Protein AF-A0A7S1FIB6-F1 (afdb_monomer_lite)

Organism: Noctiluca scintillans (NCBI:txid2966)

Secondary structure (DSSP, 8-state):
-GGGT-HHHHHHHHHHHTS-EE-SS-EE-THHHHHHH-TTHHHHHHHH-GGGHHHHHHHTEEE-SS-BTTB--EEE--HHHHB-TTSSBPTHHHHHHHH--HHHHT--

Radius of gyration: 14.81 Å; chains: 1; bounding box: 35×34×41 Å

Foldseek 3Di:
DLQVVPVVVVLVVLLVQLDFDDDPPDTHHNPVVCCVVCLCVLVCCLVRPVVCLLSNQVSQKDWDPDADPNHIDIHGNCQSCQQDPVRHGRCNVVSLVVSPDPCNVVRD

Structure (mmCIF, N/CA/C/O backbone):
data_AF-A0A7S1FIB6-F1
#
_entry.id   AF-A0A7S1FIB6-F1
#
loop_
_atom_site.group_PDB
_atom_site.id
_atom_site.type_symbol
_atom_site.label_atom_id
_atom_site.label_alt_id
_atom_site.label_comp_id
_atom_site.label_asym_id
_atom_site.label_entity_id
_atom_site.label_seq_id
_atom_site.pdbx_PDB_ins_code
_atom_site.Cartn_x
_atom_site.Cartn_y
_atom_site.Cartn_z
_atom_site.occupancy
_atom_site.B_iso_or_equiv
_atom_site.auth_seq_id
_atom_site.auth_comp_id
_atom_site.auth_asym_id
_atom_site.auth_atom_id
_atom_site.pdbx_PDB_model_num
ATOM 1 N N . SER A 1 1 ? -0.841 -9.815 16.667 1.00 64.81 1 SER A N 1
ATOM 2 C CA . SER A 1 1 ? -1.410 -9.128 15.493 1.00 64.81 1 SER A CA 1
ATOM 3 C C . SER A 1 1 ? -0.949 -7.676 15.496 1.00 64.81 1 SER A C 1
ATOM 5 O O . SER A 1 1 ? -0.258 -7.271 16.426 1.00 64.81 1 SER A O 1
ATOM 7 N N . ILE A 1 2 ? -1.296 -6.883 14.480 1.00 80.94 2 ILE A N 1
ATOM 8 C CA . ILE A 1 2 ? -1.055 -5.429 14.507 1.00 80.94 2 ILE A CA 1
ATOM 9 C C . ILE A 1 2 ? -1.784 -4.802 15.714 1.00 80.94 2 ILE A C 1
ATOM 11 O O . ILE A 1 2 ? -1.223 -3.950 16.394 1.00 80.94 2 ILE A O 1
ATOM 15 N N . GLU A 1 3 ? -2.958 -5.338 16.076 1.00 76.31 3 GLU A N 1
ATOM 16 C CA . GLU A 1 3 ? -3.725 -4.921 17.262 1.00 76.31 3 GLU A CA 1
ATOM 17 C C . GLU A 1 3 ? -3.000 -5.218 18.586 1.00 76.31 3 GLU A C 1
ATOM 19 O O . GLU A 1 3 ? -3.222 -4.538 19.580 1.00 76.31 3 GLU A O 1
ATOM 24 N N . SER A 1 4 ? -2.101 -6.210 18.612 1.00 77.31 4 SER A N 1
ATOM 25 C CA . SER A 1 4 ? -1.300 -6.544 19.796 1.00 77.31 4 SER A CA 1
ATOM 26 C C . SER A 1 4 ? 0.019 -5.760 19.875 1.00 77.31 4 SER A C 1
ATOM 28 O O . SER A 1 4 ? 0.907 -6.146 20.633 1.00 77.31 4 SER A O 1
ATOM 30 N N . GLY A 1 5 ? 0.199 -4.721 19.048 1.00 78.88 5 GLY A N 1
ATOM 31 C CA . GLY A 1 5 ? 1.333 -3.791 19.111 1.00 78.88 5 GLY A CA 1
ATOM 32 C C . GLY A 1 5 ? 2.664 -4.301 18.546 1.00 78.88 5 GLY A C 1
ATOM 33 O O . GLY A 1 5 ? 3.678 -3.615 18.669 1.00 78.88 5 GLY A O 1
ATOM 34 N N .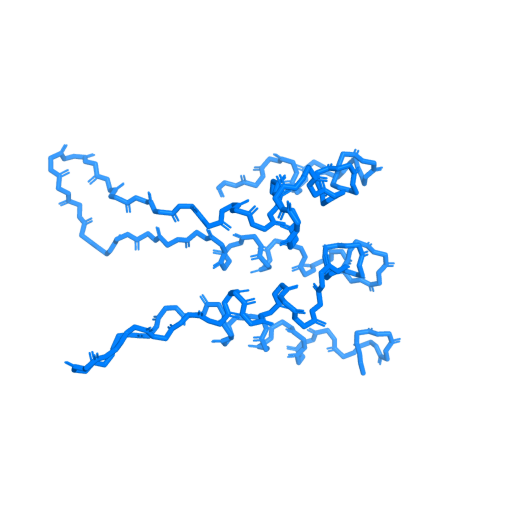 ASN A 1 6 ? 2.706 -5.473 17.900 1.00 86.88 6 ASN A N 1
ATOM 35 C CA . ASN A 1 6 ? 3.952 -6.008 17.333 1.00 86.88 6 ASN A CA 1
ATOM 36 C C . ASN A 1 6 ? 4.255 -5.417 15.944 1.00 86.88 6 ASN A C 1
ATOM 38 O O . ASN A 1 6 ? 4.244 -6.114 14.926 1.00 86.88 6 ASN A O 1
ATOM 42 N N . LEU A 1 7 ? 4.503 -4.106 15.913 1.00 91.56 7 LEU A N 1
ATOM 43 C CA . LEU A 1 7 ? 4.672 -3.347 14.673 1.00 91.56 7 LEU A CA 1
ATOM 44 C C . LEU A 1 7 ? 5.940 -3.743 13.910 1.00 91.56 7 LEU A C 1
ATOM 46 O O . LEU A 1 7 ? 5.900 -3.827 12.691 1.00 91.56 7 LEU A O 1
ATOM 50 N N . LYS A 1 8 ? 7.032 -4.080 14.612 1.00 91.56 8 LYS A N 1
ATOM 51 C CA . LYS A 1 8 ? 8.292 -4.511 13.977 1.00 91.56 8 LYS A CA 1
ATOM 52 C C . LYS A 1 8 ? 8.140 -5.817 13.200 1.00 91.56 8 LYS A C 1
ATOM 54 O O . LYS A 1 8 ? 8.672 -5.950 12.104 1.00 91.56 8 LYS A O 1
ATOM 59 N N . ALA A 1 9 ? 7.416 -6.790 13.759 1.00 92.00 9 ALA A N 1
ATOM 60 C CA . ALA A 1 9 ? 7.151 -8.035 13.046 1.00 92.00 9 ALA A CA 1
ATOM 61 C C . ALA A 1 9 ? 6.237 -7.797 11.837 1.00 92.00 9 ALA A C 1
ATOM 63 O O . ALA A 1 9 ? 6.493 -8.339 10.766 1.00 92.00 9 ALA A O 1
ATOM 64 N N . ALA A 1 10 ? 5.202 -6.963 11.988 1.00 92.56 10 ALA A N 1
ATOM 65 C CA . ALA A 1 10 ? 4.315 -6.605 10.883 1.00 92.56 10 ALA A CA 1
ATOM 66 C C . ALA A 1 10 ? 5.071 -5.899 9.743 1.00 92.56 10 ALA A C 1
ATOM 68 O O . ALA A 1 10 ? 4.904 -6.266 8.584 1.00 92.56 10 ALA A O 1
ATOM 69 N N . GLU A 1 11 ? 5.954 -4.957 10.073 1.00 94.25 11 GLU A N 1
ATOM 70 C CA . GLU A 1 11 ? 6.839 -4.275 9.124 1.00 94.25 11 GLU A CA 1
ATOM 71 C C . GLU A 1 11 ? 7.717 -5.266 8.347 1.00 94.25 11 GLU A C 1
ATOM 73 O O . GLU A 1 11 ? 7.774 -5.224 7.117 1.00 94.25 11 GLU A O 1
ATOM 78 N N . ALA A 1 12 ? 8.368 -6.195 9.058 1.00 93.69 12 ALA A N 1
ATOM 79 C CA . ALA A 1 12 ? 9.213 -7.215 8.446 1.00 93.69 12 ALA A CA 1
ATOM 80 C C . ALA A 1 12 ? 8.418 -8.118 7.490 1.00 93.69 12 ALA A C 1
ATOM 82 O O . ALA A 1 12 ? 8.894 -8.410 6.397 1.00 93.69 12 ALA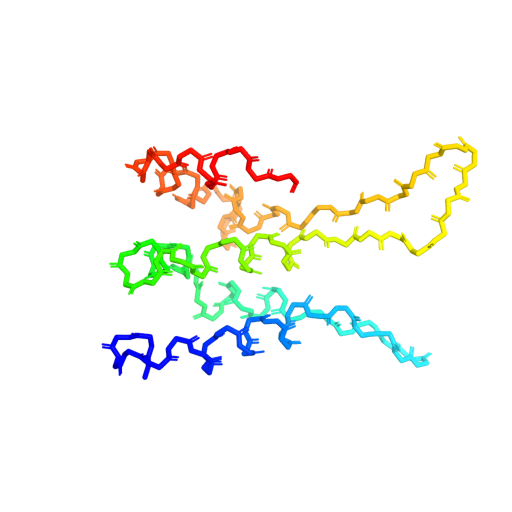 A O 1
ATOM 83 N N . ILE A 1 13 ? 7.194 -8.506 7.863 1.00 92.31 13 ILE A N 1
ATOM 84 C CA . ILE A 1 13 ? 6.307 -9.318 7.018 1.00 92.31 13 ILE A CA 1
ATOM 85 C C . ILE A 1 13 ? 5.885 -8.553 5.759 1.00 92.31 13 ILE A C 1
ATOM 87 O O . ILE A 1 13 ? 5.937 -9.118 4.670 1.00 92.31 13 ILE A O 1
ATOM 91 N N . ILE A 1 14 ? 5.494 -7.277 5.878 1.00 94.00 14 ILE A N 1
ATOM 92 C CA . ILE A 1 14 ? 5.112 -6.443 4.724 1.00 94.00 14 ILE A CA 1
ATOM 93 C C . ILE A 1 14 ? 6.282 -6.341 3.741 1.00 94.00 14 ILE A C 1
ATOM 95 O O . ILE A 1 14 ? 6.115 -6.610 2.550 1.00 94.00 14 ILE A O 1
ATOM 99 N N . LYS A 1 15 ? 7.481 -6.027 4.246 1.00 93.44 15 LYS A N 1
ATOM 100 C CA . LYS A 1 15 ? 8.703 -5.949 3.434 1.00 93.44 15 LYS A CA 1
ATOM 101 C C . LYS A 1 15 ? 9.027 -7.283 2.765 1.00 93.44 15 LYS A C 1
ATOM 103 O O . LYS A 1 15 ? 9.391 -7.302 1.592 1.00 93.44 15 LYS A O 1
ATOM 108 N N . ASP A 1 16 ? 8.885 -8.391 3.486 1.00 92.00 16 ASP A N 1
ATOM 109 C CA . ASP A 1 16 ? 9.171 -9.731 2.975 1.00 92.00 16 ASP A CA 1
ATOM 110 C C . ASP A 1 16 ? 8.206 -10.138 1.847 1.00 92.00 16 ASP A C 1
ATOM 112 O O . ASP A 1 16 ? 8.661 -10.552 0.775 1.00 92.00 16 ASP A O 1
ATOM 116 N N . LEU A 1 17 ? 6.898 -9.942 2.055 1.00 92.38 17 LEU A N 1
ATOM 117 C CA . LEU A 1 17 ? 5.837 -10.271 1.095 1.00 92.38 17 LEU A CA 1
ATOM 118 C C . LEU A 1 17 ? 5.928 -9.446 -0.192 1.00 92.38 17 LEU A C 1
ATOM 120 O O . LEU A 1 17 ? 5.739 -9.985 -1.284 1.00 92.38 17 LEU A O 1
ATOM 124 N N . LEU A 1 18 ? 6.222 -8.149 -0.067 1.00 92.56 18 LEU A N 1
ATOM 125 C CA . LEU A 1 18 ? 6.283 -7.208 -1.189 1.00 92.56 18 LEU A CA 1
ATOM 126 C C . LEU A 1 18 ? 7.685 -7.096 -1.807 1.00 92.56 18 LEU A C 1
ATOM 128 O O . LEU A 1 18 ? 7.918 -6.303 -2.717 1.00 92.56 18 LEU A O 1
ATOM 132 N N . SER A 1 19 ? 8.639 -7.908 -1.356 1.00 89.75 19 SER A N 1
ATOM 133 C CA . SER A 1 19 ? 9.940 -7.998 -2.010 1.00 89.75 19 SER A CA 1
ATOM 134 C C . SER A 1 19 ? 9.831 -8.787 -3.311 1.00 89.75 19 SER A C 1
ATOM 136 O O . SER A 1 19 ? 9.552 -9.984 -3.295 1.00 89.75 19 SER A O 1
ATOM 138 N N . PHE A 1 20 ? 10.132 -8.135 -4.436 1.00 82.38 20 PHE A N 1
ATOM 139 C CA . PHE A 1 20 ? 10.294 -8.809 -5.724 1.00 82.38 20 PHE A CA 1
ATOM 140 C C . PHE A 1 20 ? 11.457 -9.796 -5.668 1.00 82.38 20 PHE A C 1
ATOM 142 O O . PHE A 1 20 ? 12.618 -9.395 -5.541 1.00 82.38 20 PHE A O 1
ATOM 149 N N . ARG A 1 21 ? 11.149 -11.085 -5.815 1.00 80.00 21 ARG A N 1
ATOM 150 C CA . ARG A 1 21 ? 12.145 -12.157 -5.904 1.00 80.00 21 ARG A CA 1
ATOM 151 C C . ARG A 1 21 ? 12.030 -12.802 -7.267 1.00 80.00 21 ARG A C 1
ATOM 153 O O . ARG A 1 21 ? 10.976 -13.311 -7.618 1.00 80.00 21 ARG A O 1
ATOM 160 N N . ALA A 1 22 ? 13.108 -12.753 -8.030 1.00 68.62 22 ALA A N 1
ATOM 161 C CA . ALA A 1 22 ? 13.216 -13.475 -9.284 1.00 68.62 22 ALA A CA 1
ATOM 162 C C . ALA A 1 22 ? 14.110 -14.690 -9.042 1.00 68.62 22 ALA A C 1
ATOM 164 O O . ALA A 1 22 ? 15.256 -14.522 -8.617 1.00 68.62 22 ALA A O 1
ATOM 165 N N . ASP A 1 23 ? 13.591 -15.887 -9.290 1.00 66.50 23 ASP A N 1
ATOM 166 C CA . ASP A 1 23 ? 14.408 -17.082 -9.471 1.00 66.50 23 ASP A CA 1
ATOM 167 C C . ASP A 1 23 ? 14.474 -17.451 -10.965 1.00 66.50 23 ASP A C 1
ATOM 169 O O . ASP A 1 23 ? 14.038 -16.689 -11.831 1.00 66.50 23 ASP A O 1
ATOM 173 N N . ARG A 1 24 ? 15.097 -18.589 -11.292 1.00 57.81 24 ARG A N 1
ATOM 174 C CA . ARG A 1 24 ? 15.281 -19.034 -12.684 1.00 57.81 24 ARG A CA 1
ATOM 175 C C . ARG A 1 24 ? 13.968 -19.306 -13.425 1.00 57.81 24 ARG A C 1
ATOM 177 O O . ARG A 1 24 ? 13.989 -19.314 -14.652 1.00 57.81 24 ARG A O 1
ATOM 184 N N . GLU A 1 25 ? 12.868 -19.544 -12.716 1.00 62.06 25 GLU A N 1
ATOM 185 C CA . GLU A 1 25 ? 11.615 -20.027 -13.296 1.00 62.06 25 GLU A CA 1
ATOM 186 C C . GLU A 1 25 ? 10.429 -19.090 -13.037 1.00 62.06 25 GLU A C 1
ATOM 188 O O . GLU A 1 25 ? 9.472 -19.105 -13.816 1.00 62.06 25 GLU A O 1
ATOM 193 N N . ARG A 1 26 ? 10.450 -18.276 -11.970 1.00 64.69 26 ARG A N 1
ATOM 194 C CA . ARG A 1 26 ? 9.324 -17.425 -11.557 1.00 64.69 26 ARG A CA 1
ATOM 195 C C . ARG A 1 26 ? 9.757 -16.125 -10.877 1.00 64.69 26 ARG A C 1
ATOM 197 O O . ARG A 1 26 ? 10.803 -16.014 -10.240 1.00 64.69 26 ARG A O 1
ATOM 204 N N . TYR A 1 27 ? 8.868 -15.139 -10.973 1.00 75.75 27 TYR A N 1
ATOM 205 C CA . TYR A 1 27 ? 8.879 -13.953 -10.126 1.00 75.75 27 TYR A CA 1
ATOM 206 C C . TYR A 1 27 ? 7.875 -14.164 -8.993 1.00 75.75 27 TYR A C 1
ATOM 208 O O . TYR A 1 27 ? 6.683 -14.322 -9.248 1.00 75.75 27 TYR A O 1
ATOM 216 N N . TYR A 1 28 ? 8.346 -14.170 -7.749 1.00 77.44 28 TYR A N 1
ATOM 217 C CA . TYR A 1 28 ? 7.489 -14.100 -6.574 1.00 77.44 28 TYR A CA 1
ATOM 218 C C . TYR A 1 28 ? 7.312 -12.641 -6.148 1.00 77.44 28 TYR A C 1
ATOM 220 O O . TYR A 1 28 ? 8.287 -11.913 -5.930 1.00 77.44 28 TYR A O 1
ATOM 228 N N . TYR A 1 29 ? 6.050 -12.240 -6.021 1.00 86.31 29 TYR A N 1
ATOM 229 C CA . TYR A 1 29 ? 5.624 -10.959 -5.477 1.00 86.31 29 TYR A CA 1
ATOM 230 C C . TYR A 1 29 ? 4.249 -11.145 -4.831 1.00 86.31 29 TYR A C 1
ATOM 232 O O . TYR A 1 29 ? 3.250 -11.278 -5.531 1.00 86.31 29 TYR A O 1
ATOM 240 N N . GLY A 1 30 ? 4.190 -11.184 -3.499 1.00 89.81 30 GLY A N 1
ATOM 241 C CA . GLY A 1 30 ? 2.990 -11.580 -2.748 1.00 89.81 30 GLY A CA 1
ATOM 242 C C . GLY A 1 30 ? 1.899 -10.509 -2.649 1.00 89.81 30 GLY A C 1
ATOM 243 O O . GLY A 1 30 ? 1.073 -10.572 -1.741 1.00 89.81 30 GLY A O 1
ATOM 244 N N . CYS A 1 31 ? 1.913 -9.496 -3.518 1.00 91.62 31 CYS A N 1
ATOM 245 C CA . CYS A 1 31 ? 0.954 -8.391 -3.482 1.00 91.62 31 CYS A CA 1
ATOM 246 C C . CYS A 1 31 ? -0.475 -8.868 -3.753 1.00 91.62 31 CYS A C 1
ATOM 248 O O . CYS A 1 31 ? -1.380 -8.549 -2.982 1.00 91.62 31 CYS A O 1
ATOM 250 N N . ASP A 1 32 ? -0.673 -9.692 -4.784 1.00 91.62 32 ASP A N 1
ATOM 251 C CA . ASP A 1 32 ? -1.999 -10.214 -5.120 1.00 91.62 32 ASP A CA 1
ATOM 252 C C . ASP A 1 32 ? -2.563 -11.065 -3.973 1.00 91.62 32 ASP A C 1
ATOM 254 O O . ASP A 1 32 ? -3.704 -10.873 -3.550 1.00 91.62 32 ASP A O 1
ATOM 258 N N . GLU A 1 33 ? -1.755 -11.954 -3.394 1.00 92.44 33 GLU A N 1
ATOM 259 C CA . GLU A 1 33 ? -2.134 -12.748 -2.227 1.00 92.44 33 GLU A CA 1
ATOM 260 C C . GLU A 1 33 ? -2.444 -11.892 -0.994 1.00 92.44 33 GLU A C 1
ATOM 262 O O . GLU A 1 33 ? -3.410 -12.198 -0.286 1.00 92.44 33 GLU A O 1
ATOM 267 N N . LEU A 1 34 ? -1.666 -10.833 -0.741 1.00 94.00 34 LEU A N 1
ATOM 268 C CA . LEU A 1 34 ? -1.881 -9.918 0.381 1.00 94.00 34 LEU A CA 1
ATOM 269 C C . LEU A 1 34 ? -3.262 -9.265 0.286 1.00 94.00 34 LEU A C 1
ATOM 271 O O . LEU A 1 34 ? -4.054 -9.390 1.221 1.00 94.00 34 LEU A O 1
ATOM 275 N N . PHE A 1 35 ? -3.579 -8.629 -0.843 1.00 93.25 35 PHE A N 1
ATOM 276 C CA . PHE A 1 35 ? -4.863 -7.946 -1.029 1.00 93.25 35 PHE A CA 1
ATOM 277 C C . PHE A 1 35 ? -6.034 -8.920 -1.169 1.00 93.25 35 PHE A C 1
ATOM 279 O O . PHE A 1 35 ? -7.130 -8.637 -0.689 1.00 93.25 35 PHE A O 1
ATOM 286 N N . ARG A 1 36 ? -5.816 -10.114 -1.732 1.00 92.19 36 ARG A N 1
ATOM 287 C CA . ARG A 1 36 ? -6.838 -11.169 -1.753 1.00 92.19 36 ARG A CA 1
ATOM 288 C C . ARG A 1 36 ? -7.181 -11.655 -0.344 1.00 92.19 36 ARG A C 1
ATOM 290 O O . ARG A 1 36 ? -8.341 -11.955 -0.064 1.00 92.19 36 ARG A O 1
ATOM 297 N N . ARG A 1 37 ? -6.186 -11.787 0.542 1.00 93.31 37 ARG A N 1
ATOM 298 C CA . ARG A 1 37 ? -6.390 -12.265 1.920 1.00 93.31 37 ARG A CA 1
ATOM 299 C C . ARG A 1 37 ? -6.891 -11.165 2.855 1.00 93.31 37 ARG A C 1
ATOM 301 O O . ARG A 1 37 ? -7.659 -11.474 3.769 1.00 93.31 37 ARG A O 1
ATOM 308 N N . HIS A 1 38 ? -6.446 -9.936 2.622 1.00 93.19 38 HIS A N 1
ATOM 309 C CA . HIS A 1 38 ? -6.713 -8.748 3.425 1.00 93.19 38 HIS A CA 1
ATOM 310 C C . HIS A 1 38 ? -7.090 -7.564 2.517 1.00 93.19 38 HIS A C 1
ATOM 312 O O . HIS A 1 38 ? -6.294 -6.637 2.352 1.00 93.19 38 HIS A O 1
ATOM 318 N N . PRO A 1 39 ? -8.300 -7.560 1.926 1.00 93.19 39 PRO A N 1
ATOM 319 C CA . PRO A 1 39 ? -8.758 -6.449 1.083 1.00 93.19 39 PRO A CA 1
ATOM 320 C C . PRO A 1 39 ? -8.911 -5.136 1.870 1.00 93.19 39 PRO A C 1
ATOM 322 O O . PRO A 1 39 ? -8.913 -4.050 1.298 1.00 93.19 39 PRO A O 1
ATOM 325 N N . ASP A 1 40 ? -9.003 -5.233 3.195 1.00 93.75 40 ASP A N 1
ATOM 326 C CA . ASP A 1 40 ? -9.105 -4.139 4.155 1.00 93.75 40 ASP A CA 1
ATOM 327 C C . ASP A 1 40 ? -7.751 -3.721 4.754 1.00 93.75 40 ASP A C 1
ATOM 329 O O . ASP A 1 40 ? -7.715 -2.922 5.689 1.00 93.75 40 ASP A O 1
ATOM 333 N N . ILE A 1 41 ? -6.620 -4.231 4.243 1.00 94.62 4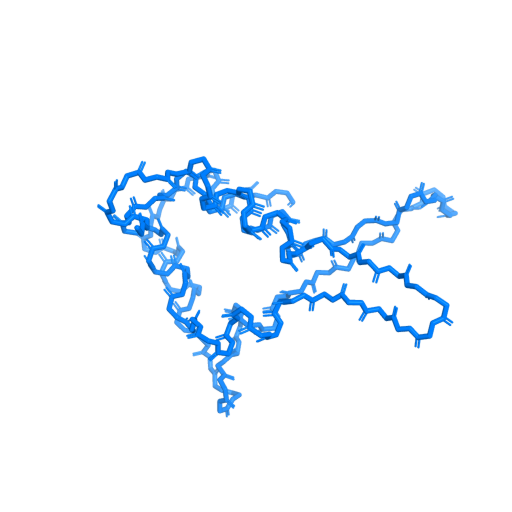1 ILE A N 1
ATOM 334 C CA . ILE A 1 41 ? -5.296 -3.991 4.843 1.00 94.62 41 ILE A CA 1
ATOM 335 C C . ILE A 1 41 ? -4.973 -2.499 4.984 1.00 94.62 41 ILE A C 1
ATOM 337 O O . ILE A 1 41 ? -4.448 -2.086 6.014 1.00 94.62 41 ILE A O 1
ATOM 341 N N . VAL A 1 42 ? -5.345 -1.675 4.000 1.00 94.81 42 VAL A N 1
ATOM 342 C CA . VAL A 1 42 ? -5.128 -0.219 4.039 1.00 94.81 42 VAL A CA 1
ATOM 343 C C . VAL A 1 42 ? -5.920 0.421 5.183 1.00 94.81 42 VAL A C 1
ATOM 345 O O . VAL A 1 42 ? -5.365 1.233 5.921 1.00 94.81 42 VAL A O 1
ATOM 348 N N . GLN A 1 43 ? -7.181 0.020 5.380 1.00 95.25 43 GLN A N 1
ATOM 349 C CA . GLN A 1 43 ? -8.001 0.478 6.504 1.00 95.25 43 GLN A CA 1
ATOM 350 C C . GLN A 1 43 ? -7.403 0.029 7.840 1.00 95.25 43 GLN A C 1
ATOM 352 O O . GLN A 1 43 ? -7.212 0.842 8.739 1.00 95.25 43 GLN A O 1
ATOM 357 N N . LYS A 1 44 ? -7.025 -1.248 7.959 1.00 94.06 44 LYS A N 1
ATOM 358 C CA . LYS A 1 44 ? -6.426 -1.776 9.191 1.00 94.06 44 LYS A CA 1
ATOM 359 C C . LYS A 1 44 ? -5.125 -1.069 9.556 1.00 94.06 44 LYS A C 1
ATOM 361 O O . LYS A 1 44 ? -4.909 -0.752 10.722 1.00 94.06 44 LYS A O 1
ATOM 366 N N . LEU A 1 45 ? -4.250 -0.821 8.583 1.00 94.00 45 LEU A N 1
ATOM 367 C CA . LEU A 1 45 ? -3.020 -0.080 8.840 1.00 94.00 45 LEU A CA 1
ATOM 368 C C . LEU A 1 45 ? -3.328 1.364 9.225 1.00 94.00 45 LEU A C 1
ATOM 370 O O . LEU A 1 45 ? -2.789 1.824 10.220 1.00 94.00 45 LEU A O 1
ATOM 374 N N . ARG A 1 46 ? -4.235 2.054 8.528 1.00 93.19 46 ARG A N 1
ATOM 375 C CA . ARG A 1 46 ? -4.686 3.400 8.920 1.00 93.19 46 ARG A CA 1
ATOM 376 C C . ARG A 1 46 ? -5.139 3.451 10.383 1.00 93.19 46 ARG A C 1
ATOM 378 O O . ARG A 1 46 ? -4.703 4.342 11.109 1.00 93.19 46 ARG A O 1
ATOM 385 N N . ASP A 1 47 ? -5.989 2.516 10.794 1.00 92.31 47 ASP A N 1
ATOM 386 C CA . ASP A 1 47 ? -6.673 2.578 12.087 1.00 92.31 47 ASP A CA 1
ATOM 387 C C . ASP A 1 47 ? -5.784 2.106 13.250 1.00 92.31 47 ASP A C 1
ATOM 389 O O . ASP A 1 47 ? -5.848 2.668 14.343 1.00 92.31 47 ASP A O 1
ATOM 393 N N . PHE A 1 48 ? -4.925 1.104 13.024 1.00 91.81 48 PHE A N 1
ATOM 394 C CA . PHE A 1 48 ? -4.164 0.447 14.098 1.00 91.81 48 PHE A CA 1
ATOM 395 C C . PHE A 1 48 ? -2.646 0.648 14.028 1.00 91.81 48 PHE A C 1
ATOM 397 O O . PHE A 1 48 ? -1.970 0.537 15.049 1.00 91.81 48 PHE A O 1
ATOM 404 N N . ALA A 1 49 ? -2.083 0.918 12.849 1.00 93.00 49 ALA A N 1
ATOM 405 C CA . ALA A 1 49 ? -0.640 1.082 12.665 1.00 93.00 49 ALA A CA 1
ATOM 406 C C . ALA A 1 49 ? -0.305 2.012 11.489 1.00 93.00 49 ALA A C 1
ATOM 408 O O . ALA A 1 49 ? 0.333 1.586 10.521 1.00 93.00 49 ALA A O 1
ATOM 409 N N . PRO A 1 50 ? -0.708 3.294 11.551 1.00 92.00 50 PRO A N 1
ATOM 410 C CA . PRO A 1 50 ? -0.562 4.212 10.423 1.00 92.00 50 PRO A CA 1
ATOM 411 C C . PRO A 1 50 ? 0.899 4.443 10.033 1.00 92.00 50 PRO A C 1
ATOM 413 O O . PRO A 1 50 ? 1.189 4.844 8.909 1.00 92.00 50 PRO A O 1
ATOM 416 N N . THR A 1 51 ? 1.828 4.167 10.950 1.00 91.12 51 THR A N 1
ATOM 417 C CA . THR A 1 51 ? 3.268 4.211 10.699 1.00 91.12 51 THR A CA 1
ATOM 418 C C . THR A 1 51 ? 3.747 3.163 9.704 1.00 91.12 51 THR A C 1
ATOM 420 O O . THR A 1 51 ? 4.845 3.348 9.222 1.00 91.12 51 THR A O 1
ATOM 423 N N . LEU A 1 52 ? 2.966 2.111 9.417 1.00 93.31 52 LEU A N 1
ATOM 424 C CA . LEU A 1 52 ? 3.297 1.045 8.457 1.00 93.31 52 LEU A CA 1
ATOM 425 C C . LEU A 1 52 ? 2.715 1.281 7.052 1.00 93.31 52 LEU A C 1
ATOM 427 O O . LEU A 1 52 ? 2.954 0.491 6.139 1.00 93.31 52 LEU A O 1
ATOM 431 N N . LEU A 1 53 ? 1.900 2.329 6.874 1.00 94.06 53 LEU A N 1
ATOM 432 C CA . LEU A 1 53 ? 1.365 2.692 5.561 1.00 94.06 53 LEU A CA 1
ATOM 433 C C . LEU A 1 53 ? 2.475 3.032 4.550 1.00 94.06 53 LEU A C 1
ATOM 435 O O . LEU A 1 53 ? 2.383 2.538 3.427 1.00 94.06 53 LEU A O 1
ATOM 439 N N . PRO A 1 54 ? 3.524 3.808 4.900 1.00 92.31 54 PRO A N 1
ATOM 440 C CA . PRO A 1 54 ? 4.648 4.038 3.994 1.00 92.31 54 PRO A CA 1
ATOM 441 C C . PRO A 1 54 ? 5.312 2.735 3.538 1.00 92.31 54 PRO A C 1
ATOM 443 O O . PRO A 1 54 ? 5.511 2.542 2.348 1.00 92.31 54 PRO A O 1
ATOM 446 N N . GLU A 1 55 ? 5.560 1.789 4.443 1.00 93.12 55 GLU A N 1
ATOM 447 C CA . GLU A 1 55 ? 6.194 0.510 4.111 1.00 93.12 55 GLU A CA 1
ATOM 448 C C . GLU A 1 55 ? 5.328 -0.347 3.184 1.00 93.12 55 GLU A C 1
ATOM 450 O O . GLU A 1 55 ? 5.859 -1.019 2.297 1.00 93.12 55 GLU A O 1
ATOM 455 N N . LEU A 1 56 ? 4.002 -0.309 3.358 1.00 94.31 56 LEU A N 1
ATOM 456 C CA . LEU A 1 56 ? 3.074 -0.917 2.409 1.00 94.31 56 LEU A CA 1
ATOM 457 C C . LEU A 1 56 ? 3.219 -0.265 1.028 1.00 94.31 56 LEU A C 1
ATOM 459 O O . LEU A 1 56 ? 3.398 -0.980 0.045 1.00 94.31 56 LEU A O 1
ATOM 463 N N . PHE A 1 57 ? 3.163 1.068 0.943 1.00 93.50 57 PHE A N 1
ATOM 464 C CA . PHE A 1 57 ? 3.204 1.793 -0.332 1.00 93.50 57 PHE A CA 1
ATOM 465 C C . PHE A 1 57 ? 4.554 1.695 -1.043 1.00 93.50 57 PHE A C 1
ATOM 467 O O . PHE A 1 57 ? 4.574 1.482 -2.254 1.00 93.50 57 PHE A O 1
ATOM 474 N N . ASP A 1 58 ? 5.668 1.735 -0.315 1.00 92.31 58 ASP A N 1
ATOM 475 C CA . ASP A 1 58 ? 7.004 1.467 -0.849 1.00 92.31 58 ASP A CA 1
ATOM 476 C C . ASP A 1 58 ? 7.082 0.078 -1.496 1.00 92.31 58 ASP A C 1
ATOM 478 O O . ASP A 1 58 ? 7.651 -0.079 -2.578 1.00 92.31 58 ASP A O 1
ATOM 482 N N . GLY A 1 59 ? 6.457 -0.930 -0.878 1.00 92.38 59 GLY A N 1
ATOM 483 C CA . GLY A 1 59 ? 6.367 -2.281 -1.431 1.00 92.38 59 GLY A CA 1
ATOM 484 C C . GLY A 1 59 ? 5.521 -2.388 -2.708 1.00 92.38 59 GLY A C 1
ATOM 485 O O . GLY A 1 59 ? 5.660 -3.358 -3.457 1.00 92.38 59 GLY A O 1
ATOM 486 N N . LEU A 1 60 ? 4.676 -1.394 -3.006 1.00 92.69 60 LEU A N 1
ATOM 487 C CA . LEU A 1 60 ? 3.897 -1.297 -4.250 1.00 92.69 60 LEU A CA 1
ATOM 488 C C . LEU A 1 60 ? 4.650 -0.593 -5.382 1.00 92.69 60 LEU A C 1
ATOM 490 O O . LEU A 1 60 ? 4.083 -0.378 -6.457 1.00 92.69 60 LEU A O 1
ATOM 494 N N . VAL A 1 61 ? 5.922 -0.254 -5.176 1.00 91.31 61 VAL A N 1
ATOM 495 C CA . VAL A 1 61 ? 6.764 0.389 -6.183 1.00 91.31 61 VAL A CA 1
ATOM 496 C C . VAL A 1 61 ? 7.999 -0.464 -6.442 1.00 91.31 61 VAL A C 1
ATOM 498 O O . VAL A 1 61 ? 8.880 -0.612 -5.598 1.00 91.31 61 VAL A O 1
ATOM 501 N N . TRP A 1 62 ? 8.124 -0.978 -7.663 1.00 90.25 62 TRP A N 1
ATOM 502 C CA . TRP A 1 62 ? 9.370 -1.590 -8.117 1.00 90.25 62 TRP A CA 1
ATOM 503 C C . TRP A 1 62 ? 10.179 -0.595 -8.936 1.00 90.25 62 TRP A C 1
ATOM 505 O O . TRP A 1 62 ? 9.669 0.005 -9.880 1.00 90.25 62 TRP A O 1
ATOM 515 N N . ARG A 1 63 ? 11.464 -0.452 -8.615 1.00 89.31 63 ARG A N 1
ATOM 516 C CA . ARG A 1 63 ? 12.393 0.444 -9.312 1.00 89.31 63 ARG A CA 1
ATOM 517 C C . ARG A 1 63 ? 13.519 -0.394 -9.914 1.00 89.31 63 ARG A C 1
ATOM 519 O O . ARG A 1 63 ? 14.145 -1.179 -9.199 1.00 89.31 63 ARG A O 1
ATOM 526 N N . SER A 1 64 ? 13.794 -0.225 -11.209 1.00 87.75 64 SER A N 1
ATOM 527 C CA . SER A 1 64 ? 14.941 -0.886 -11.839 1.00 87.75 64 SER A CA 1
ATOM 528 C C . SER A 1 64 ? 16.242 -0.461 -11.156 1.00 87.75 64 SER A C 1
ATOM 530 O O . SER A 1 64 ? 16.403 0.694 -10.755 1.00 87.75 64 SER A O 1
ATOM 532 N N . ARG A 1 65 ? 17.194 -1.393 -11.053 1.00 87.81 65 ARG A N 1
ATOM 533 C CA . ARG A 1 65 ? 18.556 -1.092 -10.586 1.00 87.81 65 ARG A CA 1
ATOM 534 C C . ARG A 1 65 ? 19.390 -0.389 -11.656 1.00 87.81 65 ARG A C 1
ATOM 536 O O . ARG A 1 65 ? 20.375 0.259 -11.319 1.00 87.81 65 ARG A O 1
ATOM 543 N N . THR A 1 66 ? 18.999 -0.508 -12.922 1.00 89.88 66 THR A N 1
ATOM 544 C CA . THR A 1 66 ? 19.672 0.119 -14.060 1.00 89.88 66 THR A CA 1
ATOM 545 C C . THR A 1 66 ? 18.976 1.413 -14.466 1.00 89.88 66 THR A C 1
ATOM 547 O O . THR A 1 66 ? 17.759 1.568 -14.326 1.00 89.88 66 THR A O 1
ATOM 550 N N . THR A 1 67 ? 19.774 2.349 -14.969 1.00 92.19 67 THR A N 1
ATOM 551 C CA . THR A 1 67 ? 19.308 3.577 -15.614 1.00 92.19 67 THR A CA 1
ATOM 552 C C . THR A 1 67 ? 19.574 3.430 -17.108 1.00 92.19 67 THR A C 1
ATOM 554 O O . THR A 1 67 ? 20.690 3.095 -17.498 1.00 92.19 67 THR A O 1
ATOM 557 N N . GLU A 1 68 ? 18.568 3.683 -17.936 1.00 90.25 68 GLU A N 1
ATOM 558 C CA . GLU A 1 68 ? 18.647 3.618 -19.397 1.00 90.25 68 GLU A CA 1
ATOM 559 C C . GLU A 1 68 ? 18.174 4.959 -19.964 1.00 90.25 68 GLU A C 1
ATOM 561 O O . GLU A 1 68 ? 17.178 5.509 -19.500 1.00 90.25 68 GLU A O 1
ATOM 566 N N . TYR A 1 69 ? 18.897 5.519 -20.940 1.00 87.75 69 TYR A N 1
ATOM 567 C CA . TYR A 1 69 ? 18.539 6.789 -21.599 1.00 87.75 69 TYR A CA 1
ATOM 568 C C . TYR A 1 69 ? 18.233 7.948 -20.625 1.00 87.75 69 TYR A C 1
ATOM 570 O O . TYR A 1 69 ? 17.265 8.681 -20.801 1.00 87.75 69 TYR A O 1
ATOM 578 N N . ALA A 1 70 ? 19.049 8.094 -19.574 1.00 88.62 70 ALA A N 1
ATOM 579 C CA . ALA A 1 70 ? 18.872 9.072 -18.488 1.00 88.62 70 ALA A CA 1
ATOM 580 C C . ALA A 1 70 ? 17.586 8.914 -17.641 1.00 88.62 70 ALA A C 1
ATOM 582 O O . ALA A 1 70 ? 17.323 9.742 -16.771 1.00 88.62 70 ALA A O 1
ATOM 583 N N . GLY A 1 71 ? 16.822 7.835 -17.829 1.00 89.94 71 GLY A N 1
ATOM 584 C CA . GLY A 1 71 ? 15.638 7.493 -17.046 1.00 89.94 71 GLY A CA 1
ATOM 585 C C . GLY A 1 71 ? 15.791 6.177 -16.282 1.00 89.94 71 GLY A C 1
ATOM 586 O O . GLY A 1 71 ? 16.629 5.330 -16.592 1.00 89.94 71 GLY A O 1
ATOM 587 N N . ARG A 1 72 ? 14.960 5.979 -15.257 1.00 91.94 72 ARG A N 1
ATOM 588 C CA . ARG A 1 72 ? 14.859 4.712 -14.520 1.00 91.94 72 ARG A CA 1
ATOM 589 C C . ARG A 1 72 ? 13.444 4.175 -14.654 1.00 91.94 72 ARG A C 1
ATOM 591 O O . ARG A 1 72 ? 12.491 4.880 -14.336 1.00 91.94 72 ARG A O 1
ATOM 598 N N . ARG A 1 73 ? 13.304 2.915 -15.076 1.00 90.31 73 ARG A N 1
ATOM 599 C CA . ARG A 1 73 ? 11.996 2.253 -15.110 1.00 90.31 73 ARG A CA 1
ATOM 600 C C . ARG A 1 73 ? 11.459 2.072 -13.691 1.00 90.31 73 ARG A C 1
ATOM 602 O O . ARG A 1 73 ? 12.153 1.526 -12.829 1.00 90.31 73 ARG A O 1
ATOM 609 N N . VAL A 1 74 ? 10.211 2.479 -13.489 1.00 90.62 74 VAL A N 1
ATOM 610 C CA . VAL A 1 74 ? 9.454 2.283 -12.252 1.00 90.62 74 VAL A CA 1
ATOM 611 C C . VAL A 1 74 ? 8.123 1.624 -12.605 1.00 90.62 74 VAL A C 1
ATOM 613 O O . VAL A 1 74 ? 7.432 2.089 -13.507 1.00 90.62 74 VAL A O 1
ATOM 616 N N . ASN A 1 75 ? 7.779 0.530 -11.925 1.00 90.00 75 ASN A N 1
ATOM 617 C CA . ASN A 1 75 ? 6.474 -0.117 -12.039 1.00 90.00 75 ASN A CA 1
ATOM 618 C C . ASN A 1 75 ? 5.684 0.142 -10.750 1.00 90.00 75 ASN A C 1
ATOM 620 O O . ASN A 1 75 ? 6.189 -0.120 -9.657 1.00 90.00 75 ASN A O 1
ATOM 624 N N . TYR A 1 76 ? 4.447 0.610 -10.899 1.00 91.44 76 TYR A N 1
ATOM 625 C CA . TYR A 1 76 ? 3.525 0.881 -9.799 1.00 91.44 76 TYR A CA 1
ATOM 626 C C . TYR A 1 76 ? 2.432 -0.193 -9.750 1.00 91.44 76 TYR A C 1
ATOM 628 O O . TYR A 1 76 ? 1.719 -0.406 -10.732 1.00 91.44 76 TYR A O 1
ATOM 636 N N . TYR A 1 77 ? 2.270 -0.847 -8.602 1.00 91.88 77 TYR A N 1
ATOM 637 C CA . TYR A 1 77 ? 1.299 -1.924 -8.380 1.00 91.88 77 TYR A CA 1
ATOM 638 C C . TYR A 1 77 ? 0.054 -1.388 -7.672 1.00 91.88 77 TYR A C 1
ATOM 640 O O . TYR A 1 77 ? -0.255 -1.739 -6.539 1.00 91.88 77 TYR A O 1
ATOM 648 N N . ILE A 1 78 ? -0.666 -0.502 -8.360 1.00 91.38 78 ILE A N 1
ATOM 649 C CA . ILE A 1 78 ? -1.804 0.240 -7.792 1.00 91.38 78 ILE A CA 1
ATOM 650 C C . ILE A 1 78 ? -3.161 -0.422 -8.036 1.00 91.38 78 ILE A C 1
ATOM 652 O O . ILE A 1 78 ? -4.171 0.100 -7.576 1.00 91.38 78 ILE A O 1
ATOM 656 N N . ARG A 1 79 ? -3.215 -1.560 -8.748 1.00 92.94 79 ARG A N 1
ATOM 657 C CA . ARG A 1 79 ? -4.481 -2.215 -9.119 1.00 92.94 79 ARG A CA 1
ATOM 658 C C . ARG A 1 79 ? -5.398 -2.388 -7.912 1.00 92.94 79 ARG A C 1
ATOM 660 O O . ARG A 1 79 ? -6.528 -1.940 -7.982 1.00 92.94 79 ARG A O 1
ATOM 667 N N . HIS A 1 80 ? -4.901 -2.964 -6.819 1.00 92.88 80 HIS A N 1
ATOM 668 C CA . HIS A 1 80 ? -5.702 -3.233 -5.616 1.00 92.88 80 HIS A CA 1
ATOM 669 C C . HIS A 1 80 ? -6.035 -1.984 -4.790 1.00 92.88 80 HIS A C 1
ATOM 671 O O . HIS A 1 80 ? -6.884 -2.038 -3.907 1.00 92.88 80 HIS A O 1
ATOM 677 N N . LEU A 1 81 ? -5.384 -0.849 -5.071 1.00 92.44 81 LEU A N 1
ATOM 678 C CA . LEU A 1 81 ? -5.779 0.446 -4.511 1.00 92.44 81 LEU A CA 1
ATOM 679 C C . LEU A 1 81 ? -6.929 1.078 -5.301 1.00 92.44 81 LEU A C 1
ATOM 681 O O . LEU A 1 81 ? -7.681 1.873 -4.745 1.00 92.44 81 LEU A O 1
ATOM 685 N N . LEU A 1 82 ? -7.051 0.743 -6.589 1.00 92.81 82 LEU A N 1
ATOM 686 C CA . LEU A 1 82 ? -8.056 1.296 -7.496 1.00 92.81 82 LEU A CA 1
ATOM 687 C C . LEU A 1 82 ? -9.274 0.393 -7.653 1.00 92.81 82 LEU A C 1
ATOM 689 O O . LEU A 1 82 ? -10.383 0.901 -7.772 1.00 92.81 82 LEU A O 1
ATOM 693 N N . LEU A 1 83 ? -9.062 -0.921 -7.683 1.00 93.81 83 LEU A N 1
ATOM 694 C CA . LEU A 1 83 ? -10.051 -1.929 -8.026 1.00 93.81 83 LEU A CA 1
ATOM 695 C C . LEU A 1 83 ? -10.164 -2.981 -6.927 1.00 93.81 83 LEU A C 1
ATOM 697 O O . LEU A 1 83 ? -9.153 -3.465 -6.416 1.00 93.81 83 LEU A O 1
ATOM 701 N N . ASP A 1 84 ? -11.393 -3.351 -6.594 1.00 88.81 84 ASP A N 1
ATOM 702 C CA . ASP A 1 84 ? -11.679 -4.502 -5.750 1.00 88.81 84 ASP A CA 1
ATOM 703 C C . ASP A 1 84 ? -11.686 -5.814 -6.561 1.00 88.81 84 ASP A C 1
ATOM 705 O O . ASP A 1 84 ? -11.385 -5.856 -7.760 1.00 88.81 84 ASP A O 1
ATOM 709 N N . LYS A 1 85 ? -12.028 -6.921 -5.894 1.00 87.25 85 LYS A N 1
ATOM 710 C CA . LYS A 1 85 ? -12.102 -8.258 -6.508 1.00 87.25 85 LYS A CA 1
ATOM 711 C C . LYS A 1 85 ? -13.133 -8.361 -7.645 1.00 87.25 85 LYS A C 1
ATOM 713 O O . LYS A 1 85 ? -12.995 -9.239 -8.493 1.00 87.25 85 LYS A O 1
ATOM 718 N N . ASP A 1 86 ? -14.138 -7.488 -7.650 1.00 91.19 86 ASP A N 1
ATOM 719 C CA . ASP A 1 86 ? -15.236 -7.457 -8.618 1.00 91.19 86 ASP A CA 1
ATOM 720 C C . ASP A 1 86 ? -14.951 -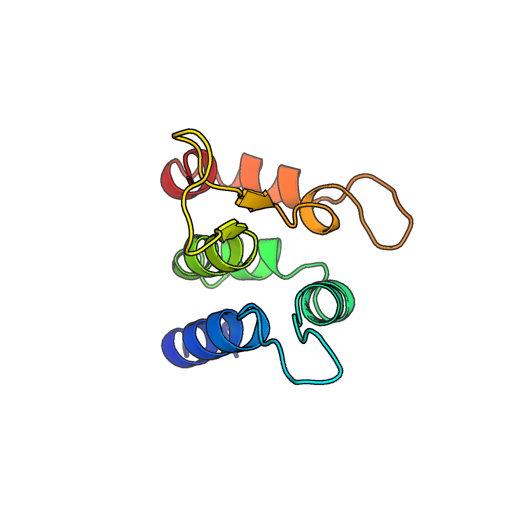6.436 -9.745 1.00 91.19 86 ASP A C 1
ATOM 722 O O . ASP A 1 86 ? -15.769 -6.235 -10.641 1.00 91.19 86 ASP A O 1
ATOM 726 N N . ASN A 1 87 ? -13.745 -5.845 -9.751 1.00 90.62 87 ASN A N 1
ATOM 727 C CA . ASN A 1 87 ? -13.292 -4.773 -10.643 1.00 90.62 87 ASN A CA 1
ATOM 728 C C . ASN A 1 87 ? -14.123 -3.482 -10.531 1.00 90.62 87 ASN A C 1
ATOM 730 O O . ASN A 1 87 ? -14.209 -2.714 -11.493 1.00 90.62 87 ASN A O 1
ATOM 734 N N . LEU A 1 88 ? -14.703 -3.226 -9.359 1.00 93.44 88 LEU A N 1
ATOM 735 C CA . LEU A 1 88 ? -15.297 -1.941 -8.995 1.00 93.44 88 LEU A CA 1
ATOM 736 C C . LEU A 1 88 ? -14.278 -1.082 -8.246 1.00 93.44 88 LEU A C 1
ATOM 738 O O . LEU A 1 88 ? -13.224 -1.569 -7.850 1.00 93.44 88 LEU A O 1
ATOM 742 N N . PHE A 1 89 ? -14.577 0.202 -8.042 1.00 93.19 89 PHE A N 1
ATOM 743 C CA . PHE A 1 89 ? -13.671 1.092 -7.317 1.00 93.19 89 PHE A CA 1
ATOM 744 C C . PHE A 1 89 ? -13.423 0.606 -5.886 1.00 93.19 89 PHE A C 1
ATOM 746 O O . PHE A 1 89 ? -14.348 0.528 -5.075 1.00 93.19 89 PHE A O 1
ATOM 753 N N . ALA A 1 90 ? -12.158 0.334 -5.566 1.00 92.50 90 ALA A N 1
ATOM 754 C CA . ALA A 1 90 ? -11.764 -0.053 -4.224 1.00 92.50 90 ALA A CA 1
ATOM 755 C C . ALA A 1 90 ? -11.950 1.121 -3.244 1.00 92.50 90 ALA A C 1
ATOM 757 O O . ALA A 1 90 ? -11.604 2.265 -3.556 1.00 92.50 90 ALA A O 1
ATOM 758 N N . PRO A 1 91 ? -12.399 0.857 -2.006 1.00 93.62 91 PRO A N 1
ATOM 759 C CA . PRO A 1 91 ? -12.531 1.884 -0.973 1.00 93.62 91 PRO A CA 1
ATOM 760 C C . PRO A 1 91 ? -11.177 2.401 -0.453 1.00 93.62 91 PRO A C 1
ATOM 762 O O . PRO A 1 91 ? -11.145 3.378 0.293 1.00 93.62 91 PRO A O 1
ATOM 765 N N . ALA A 1 92 ? -10.058 1.784 -0.852 1.00 92.56 92 ALA A N 1
ATOM 766 C CA . ALA A 1 92 ? -8.717 2.120 -0.383 1.00 92.56 92 ALA A CA 1
ATOM 767 C C . ALA A 1 92 ? -8.372 3.606 -0.546 1.00 92.56 92 ALA A C 1
ATOM 769 O O . ALA A 1 92 ? -7.870 4.222 0.395 1.00 92.56 92 ALA A O 1
ATOM 770 N N . LEU A 1 93 ? -8.695 4.207 -1.696 1.00 88.44 93 LEU A N 1
ATOM 771 C CA . LEU A 1 93 ? -8.465 5.638 -1.913 1.00 88.44 93 LEU A CA 1
ATOM 772 C C . LEU A 1 93 ? -9.297 6.521 -0.977 1.00 88.44 93 LEU A C 1
ATOM 774 O O . LEU A 1 93 ? -8.786 7.530 -0.493 1.00 88.44 93 LEU A O 1
ATOM 778 N N . ASN A 1 94 ? -10.538 6.132 -0.670 1.00 91.81 94 ASN A N 1
ATOM 779 C CA . ASN A 1 94 ? -11.378 6.870 0.276 1.00 91.81 94 ASN A CA 1
ATOM 780 C C . ASN A 1 94 ? -10.778 6.816 1.683 1.00 91.81 94 ASN A C 1
ATOM 782 O O . ASN A 1 94 ? -10.656 7.849 2.336 1.00 91.81 94 ASN A O 1
ATOM 786 N N . TRP A 1 95 ? -10.313 5.643 2.122 1.00 93.44 95 TRP A N 1
ATOM 787 C CA . TRP A 1 95 ? -9.655 5.504 3.423 1.00 93.44 95 TRP A CA 1
ATOM 788 C C . TRP A 1 95 ? -8.390 6.358 3.530 1.00 93.44 95 TRP A C 1
ATOM 790 O O . TRP A 1 95 ? -8.152 6.978 4.567 1.00 93.44 95 TRP A O 1
ATOM 800 N N . ILE A 1 96 ? -7.598 6.423 2.456 1.00 89.44 96 ILE A N 1
ATOM 801 C CA . ILE A 1 96 ? -6.400 7.266 2.386 1.00 89.44 96 ILE A CA 1
ATOM 802 C C . ILE A 1 96 ? -6.779 8.753 2.437 1.00 89.44 96 ILE A C 1
ATOM 804 O O . ILE A 1 96 ? -6.182 9.516 3.200 1.00 89.44 96 ILE A O 1
ATOM 808 N N . ALA A 1 97 ? -7.785 9.170 1.666 1.00 88.75 97 ALA A N 1
ATOM 809 C CA . ALA A 1 97 ? -8.241 10.558 1.618 1.00 88.75 97 ALA A CA 1
ATOM 810 C C . ALA A 1 97 ? -8.801 11.030 2.970 1.00 88.75 97 ALA A C 1
ATOM 812 O O . ALA A 1 97 ? -8.465 12.117 3.445 1.00 88.75 97 ALA A O 1
ATOM 813 N N . GLU A 1 98 ? -9.604 10.197 3.633 1.00 91.06 98 GLU A N 1
ATOM 814 C CA . GLU A 1 98 ? -10.147 10.471 4.966 1.00 91.06 98 GLU A CA 1
ATOM 815 C C . GLU A 1 98 ? -9.068 10.549 6.047 1.00 91.06 98 GLU A C 1
ATOM 817 O O . GLU A 1 98 ? -9.244 11.264 7.036 1.00 91.06 98 GLU A O 1
ATOM 822 N N . PHE A 1 99 ? -7.952 9.834 5.873 1.00 91.12 99 PHE A N 1
ATOM 823 C CA . PHE A 1 99 ? -6.851 9.856 6.829 1.00 91.12 99 PHE A CA 1
ATOM 824 C C . PHE A 1 99 ? -6.152 11.223 6.894 1.00 91.12 99 PHE A C 1
ATOM 826 O O . PHE A 1 99 ? -5.563 11.553 7.922 1.00 91.12 99 PHE A O 1
ATOM 833 N N . LYS A 1 100 ? -6.237 12.039 5.827 1.00 88.81 100 LYS A N 1
ATOM 834 C CA . LYS A 1 100 ? -5.705 13.419 5.760 1.00 88.81 100 LYS A CA 1
ATOM 835 C C . LYS A 1 100 ? -4.242 13.547 6.213 1.00 88.81 100 LYS A C 1
ATOM 837 O O . LYS A 1 100 ? -3.825 14.590 6.715 1.00 88.81 100 LYS A O 1
ATOM 842 N N . ASN A 1 101 ? -3.449 12.490 6.040 1.00 88.06 101 ASN A N 1
ATOM 843 C CA . ASN A 1 101 ? -2.057 12.468 6.463 1.00 88.06 101 ASN A CA 1
ATOM 844 C C . ASN A 1 101 ? -1.136 12.881 5.303 1.00 88.06 101 ASN A C 1
ATOM 846 O O . ASN A 1 101 ? -1.035 12.144 4.318 1.00 88.06 101 ASN A O 1
ATOM 850 N N . PRO A 1 102 ? -0.411 14.007 5.416 1.00 84.38 102 PRO A N 1
ATOM 851 C CA . PRO A 1 102 ? 0.410 14.516 4.322 1.00 84.38 102 PRO A CA 1
ATOM 852 C C . PRO A 1 102 ? 1.578 13.589 3.964 1.00 84.38 102 PRO A C 1
ATOM 854 O O . PRO A 1 102 ? 1.996 13.575 2.814 1.00 84.38 102 PRO A O 1
ATOM 857 N N . ARG A 1 103 ? 2.090 12.774 4.900 1.00 82.25 103 ARG A N 1
ATOM 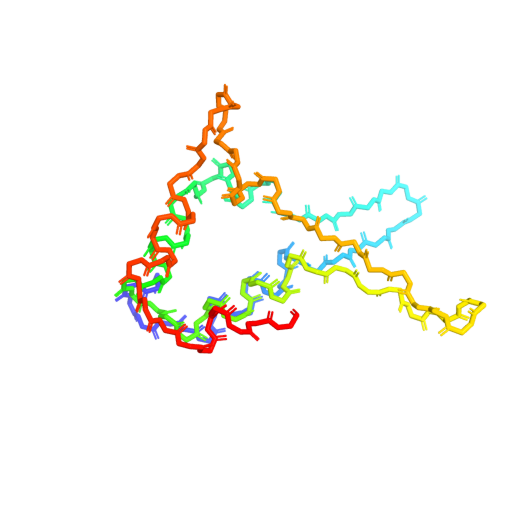858 C CA . ARG A 1 103 ? 3.172 11.818 4.596 1.00 82.25 103 ARG A CA 1
ATOM 859 C C . ARG A 1 103 ? 2.714 10.697 3.671 1.00 82.25 103 ARG A C 1
ATOM 861 O O . ARG A 1 103 ? 3.495 10.235 2.854 1.00 82.25 103 ARG A O 1
ATOM 868 N N . VAL A 1 104 ? 1.462 10.271 3.816 1.00 82.56 104 VAL A N 1
ATOM 869 C CA . VAL A 1 104 ? 0.861 9.236 2.968 1.00 82.56 104 VAL A CA 1
ATOM 870 C C . VAL A 1 104 ? 0.472 9.813 1.607 1.00 82.56 104 VAL A C 1
ATOM 872 O O . VAL A 1 104 ? 0.726 9.193 0.583 1.00 82.56 104 VAL A O 1
ATOM 875 N N . VAL A 1 105 ? -0.113 11.013 1.583 1.00 74.94 105 VAL A N 1
ATOM 876 C CA . VAL A 1 105 ? -0.578 11.653 0.340 1.00 74.94 105 V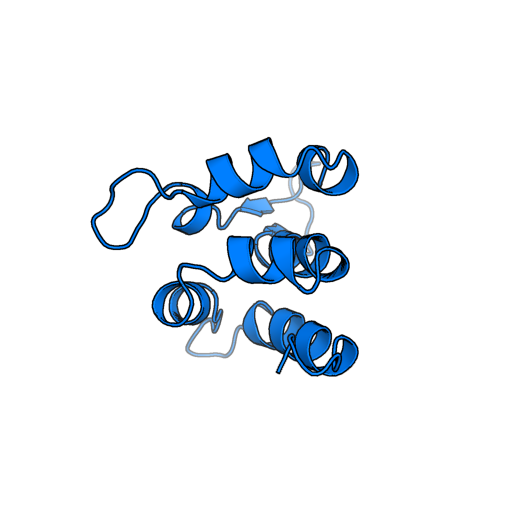AL A CA 1
ATOM 877 C C . VAL A 1 105 ? 0.587 12.093 -0.552 1.00 74.94 105 VAL A C 1
ATOM 879 O O . VAL A 1 105 ? 0.491 12.004 -1.770 1.00 74.94 105 VAL A O 1
ATOM 882 N N . CYS A 1 106 ? 1.691 12.544 0.043 1.00 77.50 106 CYS A N 1
ATOM 883 C CA . CYS A 1 106 ? 2.891 12.963 -0.682 1.00 77.50 106 CYS A CA 1
ATOM 884 C C . CYS A 1 106 ? 3.914 11.828 -0.851 1.00 77.50 106 CYS A C 1
ATOM 886 O O . CYS A 1 106 ? 5.092 12.112 -1.076 1.00 77.50 106 CYS A O 1
ATOM 888 N N . HIS A 1 107 ? 3.504 10.569 -0.673 1.00 74.50 107 HIS A N 1
ATOM 889 C CA . HIS A 1 107 ? 4.419 9.443 -0.786 1.00 74.50 107 HIS A CA 1
ATOM 890 C C . HIS A 1 107 ? 5.020 9.373 -2.208 1.00 74.50 107 HIS A C 1
ATOM 892 O O . HIS A 1 107 ? 4.263 9.455 -3.178 1.00 74.50 107 HIS A O 1
ATOM 898 N N . PRO A 1 108 ? 6.355 9.255 -2.344 1.00 61.97 108 PRO A N 1
ATOM 899 C CA . PRO A 1 108 ? 7.057 9.241 -3.632 1.00 61.97 108 PRO A CA 1
ATOM 900 C C . PRO A 1 108 ? 6.906 7.934 -4.430 1.00 61.97 108 PRO A C 1
ATOM 902 O O . PRO A 1 108 ? 6.569 6.885 -3.834 1.00 61.97 108 PRO A O 1
#

pLDDT: mean 88.25, std 8.05, range [57.81, 95.25]

Sequence (108 aa):
SIESGNLKAAEAIIKDLLSFRADRERYYYGCDELFRRHPDIVQKLRDFAPTLLPELFDGLVWRSRTTEYAGRRVNYYIRHLLLDKDNLFAPALNWIAEFKNPRVVCHP